Protein AF-A0A3L5TT76-F1 (afdb_monomer_lite)

Sequence (133 aa):
MEKKCLLTDKRDVSVDQSKLTRIAILESSREERIDAVVIMDEETSSGFNGRLAFSIASCVLGASFTFGYNTGVVNTAEGVIKDFYNRTYVNRDGKAMTQSTMTLLWSFTVAAFALGGMIGGFSAGYFCNKYGR

Foldseek 3Di:
DDDDDDDDDPDPPPPPVVVVVVVVVVVVVVVVVVVVVVVDDDPPPDDDDVVVVVVVVVVCVPPVVVVCVVVVVCVVCLVVVLVVVQVVCCVPPVDGDDPVVSVVVSVVVVVVVVVVVVVCVVCVVVCCVPPND

Organism: Mytilus galloprovincialis (NCBI:txid29158)

InterPro domains:
  IPR005828 Major facilitator, sugar transporter-like [PF00083] (61-133)
  IPR020846 Major facilitator superfamily domain [PS50850] (56-133)
  IPR036259 MFS transporter superfamily [G3DSA:1.20.1250.20] (42-133)
  IPR036259 MFS transporter superfamily [SSF103473] (42-133)
  IPR045263 Glucose transporter GLUT [PTHR23503] (47-133)

Radius of gyration: 27.33 Å; chains: 1; bounding box: 63×73×51 Å

Structure (mmCIF, N/CA/C/O backbone):
data_AF-A0A3L5TT76-F1
#
_entry.id   AF-A0A3L5TT76-F1
#
loop_
_atom_site.group_PDB
_atom_site.id
_atom_site.type_symbol
_atom_site.label_atom_id
_atom_site.label_alt_id
_atom_site.label_comp_id
_atom_site.label_asym_id
_atom_site.label_entity_id
_atom_site.label_seq_id
_atom_site.pdbx_PDB_ins_code
_atom_site.Cartn_x
_atom_site.Cartn_y
_atom_site.Cartn_z
_atom_site.occupancy
_atom_site.B_iso_or_equiv
_atom_site.auth_seq_id
_atom_site.auth_comp_id
_atom_site.auth_asym_id
_atom_site.auth_atom_id
_atom_site.pdbx_PDB_model_num
ATOM 1 N N . MET A 1 1 ? 29.936 -59.565 -18.616 1.00 42.62 1 MET A N 1
ATOM 2 C CA . MET A 1 1 ? 31.064 -58.652 -18.352 1.00 42.62 1 MET A CA 1
ATOM 3 C C . MET A 1 1 ? 30.610 -57.638 -17.319 1.00 42.62 1 MET A C 1
ATOM 5 O O . MET A 1 1 ? 29.958 -56.660 -17.651 1.00 42.62 1 MET A O 1
ATOM 9 N N . GLU A 1 2 ? 30.854 -57.981 -16.057 1.00 41.38 2 GLU A N 1
ATOM 10 C CA . GLU A 1 2 ? 30.732 -57.117 -14.877 1.00 41.38 2 GLU A CA 1
ATOM 11 C C . GLU A 1 2 ? 31.660 -55.896 -15.031 1.00 41.38 2 GLU A C 1
ATOM 13 O O . GLU A 1 2 ? 32.715 -56.008 -15.655 1.00 41.38 2 GLU A O 1
ATOM 18 N N . LYS A 1 3 ? 31.340 -54.708 -14.513 1.00 41.25 3 LYS A N 1
ATOM 19 C CA . LYS A 1 3 ? 31.609 -54.199 -13.143 1.00 41.25 3 LYS A CA 1
ATOM 20 C C . LYS A 1 3 ? 31.273 -52.686 -13.207 1.00 41.25 3 LYS A C 1
ATOM 22 O O . LYS A 1 3 ? 31.458 -52.101 -14.263 1.00 41.25 3 LYS A O 1
ATOM 27 N N . LYS A 1 4 ? 30.864 -51.933 -12.186 1.00 34.69 4 LYS A N 1
ATOM 28 C CA . LYS A 1 4 ? 30.583 -52.148 -10.763 1.00 34.69 4 LYS A CA 1
ATOM 29 C C . LYS A 1 4 ? 29.900 -50.869 -10.250 1.00 34.69 4 LYS A C 1
ATOM 31 O O . LYS A 1 4 ? 30.246 -49.770 -10.666 1.00 34.69 4 LYS A O 1
ATOM 36 N N . CYS A 1 5 ? 29.006 -51.049 -9.289 1.00 44.41 5 CYS A N 1
ATOM 37 C CA . CYS A 1 5 ? 28.583 -50.064 -8.297 1.00 44.41 5 CYS A CA 1
ATOM 38 C C . CYS A 1 5 ? 29.792 -49.384 -7.611 1.00 44.41 5 CYS A C 1
ATOM 40 O O . CYS A 1 5 ? 30.694 -50.093 -7.163 1.00 44.41 5 CYS A O 1
ATOM 42 N N . LEU A 1 6 ? 29.784 -48.049 -7.489 1.00 40.09 6 LEU A N 1
ATOM 43 C CA . LEU A 1 6 ? 30.582 -47.291 -6.513 1.00 40.09 6 LEU A CA 1
ATOM 44 C C . LEU A 1 6 ? 29.733 -46.154 -5.926 1.00 40.09 6 LEU A C 1
ATOM 46 O O . LEU A 1 6 ? 29.797 -44.999 -6.336 1.00 40.09 6 LEU A O 1
ATOM 50 N N . LEU A 1 7 ? 28.913 -46.532 -4.949 1.00 48.16 7 LEU A N 1
ATOM 51 C CA . LEU A 1 7 ? 28.497 -45.641 -3.875 1.00 48.16 7 LEU A CA 1
ATOM 52 C C . LEU A 1 7 ? 29.721 -45.270 -3.022 1.00 48.16 7 LEU A C 1
ATOM 54 O O . LEU A 1 7 ? 30.603 -46.100 -2.805 1.00 48.16 7 LEU A O 1
ATOM 58 N N . THR A 1 8 ? 29.667 -44.070 -2.441 1.00 41.41 8 THR A N 1
ATOM 59 C CA . THR A 1 8 ? 30.371 -43.642 -1.216 1.00 41.41 8 THR A CA 1
ATOM 60 C C . THR A 1 8 ? 31.900 -43.596 -1.241 1.00 41.41 8 THR A C 1
ATOM 62 O O . THR A 1 8 ? 32.575 -44.591 -1.012 1.00 41.41 8 THR A O 1
ATOM 65 N N . ASP A 1 9 ? 32.431 -42.376 -1.332 1.00 35.03 9 ASP A N 1
ATOM 66 C CA . ASP A 1 9 ? 33.733 -42.022 -0.768 1.00 35.03 9 ASP A CA 1
ATOM 67 C C . ASP A 1 9 ? 33.546 -40.786 0.126 1.00 35.03 9 ASP A C 1
ATOM 69 O O . ASP A 1 9 ? 33.624 -39.639 -0.315 1.00 35.03 9 ASP A O 1
ATOM 73 N N . LYS A 1 10 ? 33.205 -41.034 1.399 1.00 45.00 10 LYS A N 1
ATOM 74 C CA . LYS A 1 10 ? 33.375 -40.055 2.476 1.00 45.00 10 LYS A CA 1
ATOM 75 C C . LYS A 1 10 ? 34.881 -39.876 2.684 1.00 45.00 10 LYS A C 1
ATOM 77 O O . LYS A 1 10 ? 35.483 -40.587 3.483 1.00 45.00 10 LYS A O 1
ATOM 82 N N . ARG A 1 11 ? 35.486 -38.929 1.968 1.00 43.19 11 ARG A N 1
ATOM 83 C CA . ARG A 1 11 ? 36.773 -38.350 2.360 1.00 43.19 11 ARG A CA 1
ATOM 84 C C . ARG A 1 11 ? 36.514 -37.056 3.117 1.00 43.19 11 ARG A C 1
ATOM 86 O O . ARG A 1 11 ? 36.304 -36.005 2.519 1.00 43.19 11 ARG A O 1
ATOM 93 N N . ASP A 1 12 ? 36.54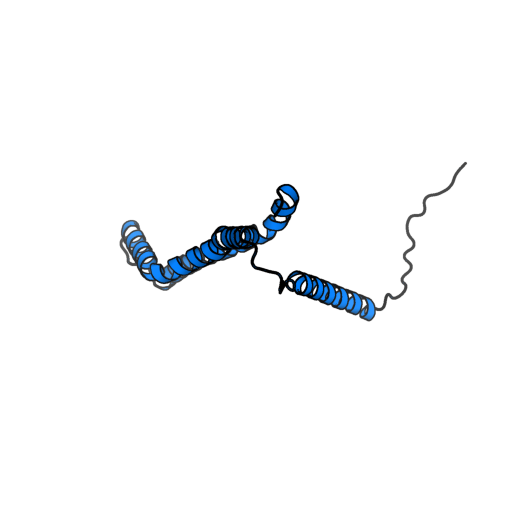8 -37.169 4.442 1.00 41.41 12 ASP A N 1
ATOM 94 C CA . ASP A 1 12 ? 36.729 -36.066 5.381 1.00 41.41 12 ASP A CA 1
ATOM 95 C C . ASP A 1 12 ? 38.110 -35.424 5.139 1.00 41.41 12 ASP A C 1
ATOM 97 O O . ASP A 1 12 ? 39.096 -35.717 5.811 1.00 41.41 12 ASP A O 1
ATOM 101 N N . VAL A 1 13 ? 38.206 -34.556 4.132 1.00 47.28 13 VAL A N 1
ATOM 102 C CA . VAL A 1 13 ? 39.167 -33.451 4.167 1.00 47.28 13 VAL A CA 1
ATOM 103 C C . VAL A 1 13 ? 38.474 -32.379 4.979 1.00 47.28 13 VAL A C 1
ATOM 105 O O . VAL A 1 13 ? 37.385 -31.954 4.607 1.00 47.28 13 VAL A O 1
ATOM 108 N N . SER A 1 14 ? 39.075 -31.981 6.096 1.00 44.44 14 SER A N 1
ATOM 109 C CA . SER A 1 14 ? 38.693 -30.829 6.906 1.00 44.44 14 SER A CA 1
ATOM 110 C C . SER A 1 14 ? 38.598 -29.587 6.016 1.00 44.44 14 SER A C 1
ATOM 112 O O . SER A 1 14 ? 39.548 -28.820 5.858 1.00 44.44 14 SER A O 1
ATOM 114 N N . VAL A 1 15 ? 37.437 -29.419 5.382 1.00 53.91 15 VAL A N 1
ATOM 115 C CA . VAL A 1 15 ? 37.053 -28.203 4.686 1.00 53.91 15 VAL A CA 1
ATOM 116 C C . VAL A 1 15 ? 36.991 -27.159 5.781 1.00 53.91 15 VAL A C 1
ATOM 118 O O . VAL A 1 15 ? 36.075 -27.153 6.597 1.00 53.91 15 VAL A O 1
ATOM 121 N N . ASP A 1 16 ? 38.051 -26.359 5.849 1.00 49.34 16 ASP A N 1
ATOM 122 C CA . ASP A 1 16 ? 38.230 -25.303 6.829 1.00 49.34 16 ASP A CA 1
ATOM 123 C C . ASP A 1 16 ? 36.940 -24.478 6.899 1.00 49.34 16 ASP A C 1
ATOM 125 O O . ASP A 1 16 ? 36.585 -23.773 5.951 1.00 49.34 16 ASP A O 1
ATOM 129 N N . GLN A 1 17 ? 36.198 -24.616 7.999 1.00 55.59 17 GLN A N 1
ATOM 130 C CA . GLN A 1 17 ? 34.898 -23.973 8.199 1.00 55.59 17 GLN A CA 1
ATOM 131 C C . GLN A 1 17 ? 35.032 -22.446 8.046 1.00 55.59 17 GLN A C 1
ATOM 133 O O . GLN A 1 17 ? 34.113 -21.779 7.581 1.00 55.59 17 GLN A O 1
ATOM 138 N N . SER A 1 18 ? 36.231 -21.909 8.320 1.00 54.41 18 SER A N 1
ATOM 139 C CA . SER A 1 18 ? 36.606 -20.515 8.072 1.00 54.41 18 SER A CA 1
ATOM 140 C C . SER A 1 18 ? 36.533 -20.124 6.587 1.00 54.41 18 SER A C 1
ATOM 142 O O . SER A 1 18 ? 36.100 -19.016 6.259 1.00 54.41 18 SER A O 1
ATOM 144 N N . LYS A 1 19 ? 36.899 -21.034 5.672 1.00 57.38 19 LYS A N 1
ATOM 145 C CA . LYS A 1 19 ? 36.841 -20.823 4.219 1.00 57.38 19 LYS A CA 1
ATOM 146 C C . LYS A 1 19 ? 35.415 -20.900 3.697 1.00 57.38 19 LYS A C 1
ATOM 148 O O . LYS A 1 19 ? 35.054 -20.065 2.878 1.00 57.38 19 LYS A O 1
ATOM 153 N N . LEU A 1 20 ? 34.599 -21.828 4.198 1.00 58.59 20 LEU A N 1
ATOM 154 C CA . LEU A 1 20 ? 33.179 -21.907 3.832 1.00 58.59 20 LEU A CA 1
ATOM 155 C C . LEU A 1 20 ? 32.409 -20.661 4.284 1.00 58.59 20 LEU A C 1
ATOM 157 O O . LEU A 1 20 ? 31.671 -20.082 3.492 1.00 58.59 20 LEU A O 1
ATOM 161 N N . THR A 1 21 ? 32.655 -20.182 5.506 1.00 56.22 21 THR A N 1
ATOM 162 C CA . THR A 1 21 ? 32.048 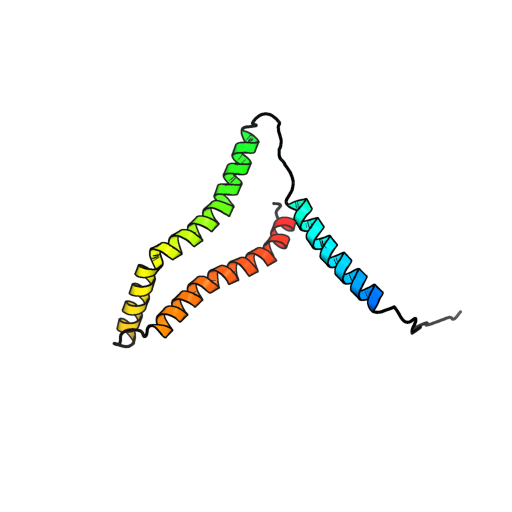-18.939 6.006 1.00 56.22 21 THR A CA 1
ATOM 163 C C . THR A 1 21 ? 32.501 -17.723 5.195 1.00 56.22 21 THR A C 1
ATOM 165 O O . THR A 1 21 ? 31.689 -16.862 4.869 1.00 56.22 21 THR A O 1
ATOM 168 N N . ARG A 1 22 ? 33.780 -17.656 4.796 1.00 64.31 22 ARG A N 1
ATOM 169 C CA . ARG A 1 22 ? 34.277 -16.588 3.911 1.00 64.31 22 ARG A CA 1
ATOM 170 C C . ARG A 1 22 ? 33.653 -16.639 2.520 1.00 64.31 22 ARG A C 1
ATOM 172 O O . ARG A 1 22 ? 33.372 -15.583 1.969 1.00 64.31 22 ARG A O 1
ATOM 179 N N . ILE A 1 23 ? 33.427 -17.827 1.963 1.00 63.38 23 ILE A N 1
ATOM 180 C CA . ILE A 1 23 ? 32.765 -17.986 0.662 1.00 63.38 23 ILE A CA 1
ATOM 181 C C . ILE A 1 23 ? 31.308 -17.525 0.757 1.00 63.38 23 ILE A C 1
ATOM 183 O O . ILE A 1 23 ? 30.908 -16.705 -0.058 1.00 63.38 23 ILE A O 1
ATOM 187 N N . ALA A 1 24 ? 30.569 -17.924 1.795 1.00 64.69 24 ALA A N 1
ATOM 188 C CA . ALA A 1 24 ? 29.186 -17.485 1.999 1.00 64.69 24 ALA A CA 1
ATOM 189 C C . ALA A 1 24 ? 29.062 -15.958 2.191 1.00 64.69 24 ALA A C 1
ATOM 191 O O . ALA A 1 24 ? 28.181 -15.329 1.612 1.00 64.69 24 ALA A O 1
ATOM 192 N N . ILE A 1 25 ? 29.980 -15.337 2.945 1.00 66.62 25 ILE A N 1
ATOM 193 C CA . ILE A 1 25 ? 30.020 -13.872 3.123 1.00 66.62 25 ILE A CA 1
ATOM 194 C C . ILE A 1 25 ? 30.365 -13.160 1.805 1.00 66.62 25 ILE A C 1
ATOM 196 O O . ILE A 1 25 ? 29.800 -12.109 1.503 1.00 66.62 25 ILE A O 1
ATOM 200 N N . LEU A 1 26 ? 31.276 -13.724 1.005 1.00 65.62 26 LEU A N 1
ATOM 201 C CA . LEU A 1 26 ? 31.640 -13.186 -0.309 1.00 65.62 26 LEU A CA 1
ATOM 202 C C . LEU A 1 26 ? 30.527 -13.363 -1.350 1.00 65.62 26 LEU A C 1
ATOM 204 O O . LEU A 1 26 ? 30.422 -12.528 -2.245 1.00 65.62 26 LEU A O 1
ATOM 208 N N . GLU A 1 27 ? 29.723 -14.422 -1.251 1.00 73.44 27 GLU A N 1
ATOM 209 C CA . GLU A 1 27 ? 28.563 -14.674 -2.115 1.00 73.44 27 GLU A CA 1
ATOM 210 C C . GLU A 1 27 ? 27.422 -13.704 -1.777 1.00 73.44 27 GLU A C 1
ATOM 212 O O . GLU A 1 27 ? 26.953 -12.991 -2.659 1.00 73.44 27 GLU A O 1
ATOM 217 N N . SER A 1 28 ? 27.130 -13.518 -0.484 1.00 60.69 28 SER A N 1
ATOM 218 C CA . SER A 1 28 ? 26.179 -12.510 0.006 1.00 60.69 28 SER A CA 1
ATOM 219 C C . SER A 1 28 ? 26.605 -11.073 -0.344 1.00 60.69 28 SER A C 1
ATOM 221 O O . SER A 1 28 ? 25.790 -10.296 -0.831 1.00 60.69 28 SER A O 1
ATOM 223 N N . SER A 1 29 ? 27.897 -10.732 -0.215 1.00 69.19 29 SER A N 1
ATOM 224 C CA . SER A 1 29 ? 28.439 -9.427 -0.653 1.00 69.19 29 SER A CA 1
ATOM 225 C C . SER A 1 29 ? 28.455 -9.250 -2.179 1.00 69.19 29 SER A C 1
ATOM 227 O O . SER A 1 29 ? 28.577 -8.125 -2.673 1.00 69.19 29 SER A O 1
ATOM 229 N N . ARG A 1 30 ? 28.415 -10.347 -2.947 1.00 73.19 30 ARG A N 1
ATOM 230 C CA . ARG A 1 30 ? 28.356 -10.317 -4.413 1.00 73.19 30 ARG A CA 1
ATOM 231 C C . ARG A 1 30 ? 26.926 -10.086 -4.879 1.00 73.19 30 ARG A C 1
ATOM 233 O O . ARG A 1 30 ? 26.756 -9.270 -5.775 1.00 73.19 30 ARG A O 1
ATOM 240 N N . GLU A 1 31 ? 25.940 -10.741 -4.273 1.00 62.28 31 GLU A N 1
ATOM 241 C CA . GLU A 1 31 ? 24.520 -10.469 -4.534 1.00 62.28 31 GLU A CA 1
ATOM 242 C C . GLU A 1 31 ? 24.177 -9.009 -4.217 1.00 62.28 31 GLU A C 1
ATOM 244 O O . GLU A 1 31 ? 23.688 -8.311 -5.098 1.00 62.28 31 GLU A O 1
ATOM 249 N N . GLU A 1 32 ? 24.604 -8.483 -3.062 1.00 58.78 32 GLU A N 1
ATOM 250 C CA . GLU A 1 32 ? 24.379 -7.070 -2.706 1.00 58.78 32 GLU A CA 1
ATOM 251 C C . GLU A 1 32 ? 25.026 -6.091 -3.711 1.00 58.78 32 GLU A C 1
ATOM 253 O O . GLU A 1 32 ? 24.464 -5.046 -4.043 1.00 58.78 32 GLU A O 1
ATOM 258 N N . ARG A 1 33 ? 26.204 -6.437 -4.257 1.00 54.47 33 ARG A N 1
ATOM 259 C CA . ARG A 1 33 ? 26.844 -5.652 -5.327 1.00 54.47 33 ARG A CA 1
ATOM 260 C C . ARG A 1 33 ? 26.156 -5.784 -6.679 1.00 54.47 33 ARG A C 1
ATOM 262 O O . ARG A 1 33 ? 26.173 -4.817 -7.435 1.00 54.47 33 ARG A O 1
ATOM 269 N N . ILE A 1 34 ? 25.620 -6.955 -7.011 1.00 58.53 34 ILE A N 1
ATOM 270 C CA . ILE A 1 34 ? 24.873 -7.168 -8.254 1.00 58.53 34 ILE A CA 1
ATOM 271 C C . ILE A 1 34 ? 23.580 -6.354 -8.198 1.00 58.53 34 ILE A C 1
ATOM 273 O O . ILE A 1 34 ? 23.281 -5.646 -9.157 1.00 58.53 34 ILE A O 1
ATOM 277 N N . ASP A 1 35 ? 22.895 -6.347 -7.057 1.00 44.09 35 ASP A N 1
ATOM 278 C CA . ASP A 1 35 ? 21.686 -5.550 -6.863 1.00 44.09 35 ASP A CA 1
ATOM 279 C C . ASP A 1 35 ? 21.987 -4.044 -6.911 1.00 44.09 35 ASP A C 1
ATOM 281 O O . ASP A 1 35 ? 21.265 -3.294 -7.56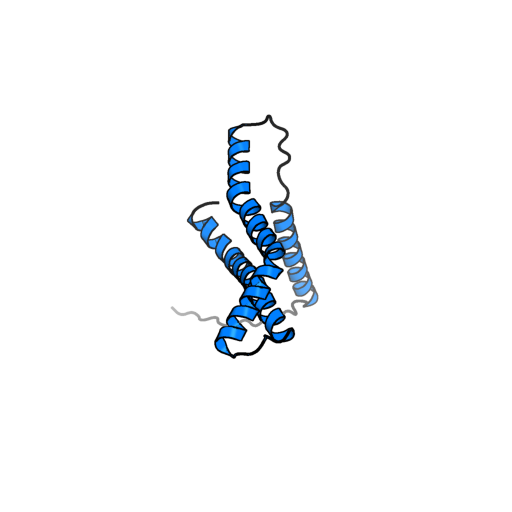4 1.00 44.09 35 ASP A O 1
ATOM 285 N N . ALA A 1 36 ? 23.101 -3.587 -6.324 1.00 46.47 36 ALA A N 1
ATOM 286 C CA . ALA A 1 36 ? 23.516 -2.182 -6.401 1.00 46.47 36 ALA A CA 1
ATOM 287 C C . ALA A 1 36 ? 23.967 -1.743 -7.812 1.00 46.47 36 ALA A C 1
ATOM 289 O O . ALA A 1 36 ? 23.717 -0.603 -8.204 1.00 46.47 36 ALA A O 1
ATOM 290 N N . VAL A 1 37 ? 24.607 -2.629 -8.589 1.00 42.06 37 VAL A N 1
ATOM 291 C CA . VAL A 1 37 ? 25.003 -2.370 -9.989 1.00 42.06 37 VAL A CA 1
ATOM 292 C C . VAL A 1 37 ? 23.789 -2.316 -10.914 1.00 42.06 37 VAL A C 1
ATOM 294 O O . VAL A 1 37 ? 23.749 -1.477 -11.807 1.00 42.06 37 VAL A O 1
ATOM 297 N N . VAL A 1 38 ? 22.774 -3.154 -10.691 1.00 48.66 38 VAL A N 1
ATOM 298 C CA . VAL A 1 38 ? 21.535 -3.138 -11.491 1.00 48.66 38 VAL A CA 1
ATOM 299 C C . VAL A 1 38 ? 20.695 -1.875 -11.231 1.00 48.66 38 VAL A C 1
ATOM 301 O O . VAL A 1 38 ? 19.871 -1.508 -12.065 1.00 48.66 38 VAL A O 1
ATOM 304 N N . ILE A 1 39 ? 20.926 -1.172 -10.117 1.00 44.19 39 ILE A N 1
ATOM 305 C CA . ILE A 1 39 ? 20.240 0.084 -9.759 1.00 44.19 39 ILE A CA 1
ATOM 306 C C . ILE A 1 39 ? 20.989 1.332 -10.292 1.00 44.19 39 ILE A C 1
ATOM 308 O O . ILE A 1 39 ? 20.458 2.440 -10.225 1.00 44.19 39 ILE A O 1
ATOM 312 N N . MET A 1 40 ? 22.197 1.191 -10.851 1.00 43.03 40 MET A N 1
ATOM 313 C CA . MET A 1 40 ? 23.041 2.313 -11.292 1.00 43.03 40 MET A CA 1
ATOM 314 C C . MET A 1 40 ? 23.316 2.277 -12.805 1.00 43.03 40 MET A C 1
ATOM 316 O O . MET A 1 40 ? 24.419 1.938 -13.215 1.00 43.03 40 MET A O 1
ATOM 320 N N . ASP A 1 41 ? 22.324 2.645 -13.621 1.00 34.50 41 ASP A N 1
ATOM 321 C CA . ASP A 1 41 ? 22.490 3.228 -14.970 1.00 34.50 41 ASP A CA 1
ATOM 322 C C . ASP A 1 41 ? 21.120 3.828 -15.367 1.00 34.50 41 ASP A C 1
ATOM 324 O O . ASP A 1 41 ? 20.097 3.167 -15.211 1.00 34.50 41 ASP A O 1
ATOM 328 N N . GLU A 1 42 ? 20.952 5.094 -15.759 1.00 44.09 42 GLU A N 1
ATOM 329 C CA . GLU A 1 42 ? 21.660 5.761 -16.851 1.00 44.09 42 GLU A CA 1
ATOM 330 C C . GLU A 1 42 ? 21.483 7.299 -16.731 1.00 44.09 42 GLU A C 1
ATOM 332 O O . GLU A 1 42 ? 20.378 7.829 -16.887 1.00 44.09 42 GLU A O 1
ATOM 337 N N . GLU A 1 43 ? 22.564 8.055 -16.484 1.00 53.66 43 GLU A N 1
ATOM 338 C CA . GLU A 1 43 ? 22.627 9.472 -16.887 1.00 53.66 43 GLU A CA 1
ATOM 339 C C . GLU A 1 43 ? 22.902 9.509 -18.398 1.00 53.66 43 GLU A C 1
ATOM 341 O O . GLU A 1 43 ? 24.022 9.735 -18.861 1.00 53.66 43 GLU A O 1
ATOM 346 N N . THR A 1 44 ? 21.869 9.262 -19.207 1.00 44.34 44 THR A N 1
ATOM 347 C CA . THR A 1 44 ? 21.962 9.502 -20.653 1.00 44.34 44 THR A CA 1
ATOM 348 C C . THR A 1 44 ? 21.928 10.996 -20.937 1.00 44.34 44 THR A C 1
ATOM 350 O O . THR A 1 44 ? 20.876 11.595 -21.162 1.00 44.34 44 THR A O 1
ATOM 353 N N . SER A 1 45 ? 23.110 11.602 -20.995 1.00 52.16 45 SER A N 1
ATOM 354 C CA . SER A 1 45 ? 23.323 12.830 -21.757 1.00 52.16 45 SER A CA 1
ATOM 355 C C . SER A 1 45 ? 23.254 12.501 -23.255 1.00 52.16 45 SER A C 1
ATOM 357 O O . SER A 1 45 ? 24.260 12.269 -23.922 1.00 52.16 45 SER A O 1
ATOM 359 N N . SER A 1 46 ? 22.034 12.402 -23.786 1.00 56.94 46 SER A N 1
ATOM 360 C CA . SER A 1 46 ? 21.738 12.362 -25.221 1.00 56.94 46 SER A CA 1
ATOM 361 C C . SER A 1 46 ? 20.327 12.915 -25.432 1.00 56.94 46 SER A C 1
ATOM 363 O O . SER A 1 46 ? 19.430 12.632 -24.643 1.00 56.94 46 SER A O 1
ATOM 365 N N . GLY A 1 47 ? 20.149 13.784 -26.431 1.00 65.88 47 GLY A N 1
ATOM 366 C CA . GLY A 1 47 ? 19.015 14.711 -26.560 1.00 65.88 47 GLY A CA 1
ATOM 367 C C . GLY A 1 47 ? 17.624 14.129 -26.257 1.00 65.88 47 GLY A C 1
ATOM 368 O O . GLY A 1 47 ? 17.300 13.006 -26.639 1.00 65.88 47 GLY A O 1
ATOM 369 N N . PHE A 1 48 ? 16.786 14.936 -25.594 1.00 69.69 48 PHE A N 1
ATOM 370 C CA . PHE A 1 48 ? 15.442 14.575 -25.129 1.00 69.69 48 PHE A CA 1
ATOM 371 C C . PHE A 1 48 ? 14.583 13.955 -26.243 1.00 69.69 48 PHE A C 1
ATOM 373 O O . PHE A 1 48 ? 14.065 14.643 -27.125 1.00 69.69 48 PHE A O 1
ATOM 380 N N . ASN A 1 49 ? 14.414 12.633 -26.196 1.00 84.75 49 ASN A N 1
ATOM 381 C CA . ASN A 1 49 ? 13.560 11.893 -27.114 1.00 84.75 49 ASN A CA 1
ATOM 382 C C . ASN A 1 49 ? 12.138 11.818 -26.538 1.00 84.75 49 ASN A C 1
ATOM 384 O O . ASN A 1 49 ? 11.912 11.196 -25.500 1.00 84.75 49 ASN A O 1
ATOM 388 N N . GLY A 1 50 ? 11.156 12.415 -27.220 1.00 85.94 50 GLY A N 1
ATOM 389 C CA . GLY A 1 50 ? 9.767 12.451 -26.741 1.00 85.94 50 GLY A CA 1
ATOM 390 C C . GLY A 1 50 ? 9.144 11.067 -26.494 1.00 85.94 50 GLY A C 1
ATOM 391 O O . GLY A 1 50 ? 8.282 10.929 -25.628 1.00 85.94 50 GLY A O 1
ATOM 392 N N . ARG A 1 51 ? 9.611 10.017 -27.188 1.00 89.75 51 ARG A N 1
ATOM 393 C CA . ARG A 1 51 ? 9.150 8.632 -26.966 1.00 89.75 51 ARG A CA 1
ATOM 394 C C . ARG A 1 51 ? 9.681 8.065 -25.648 1.00 89.75 51 ARG A C 1
ATOM 396 O O . ARG A 1 51 ? 8.951 7.367 -24.952 1.00 89.75 51 ARG A O 1
ATOM 403 N N . LEU A 1 52 ? 10.920 8.406 -25.291 1.00 87.06 52 LEU A N 1
ATOM 404 C CA . LEU A 1 52 ? 11.519 8.037 -24.009 1.00 87.06 52 LEU A CA 1
ATOM 405 C C . LEU A 1 52 ? 10.786 8.733 -22.857 1.00 87.06 52 LEU A C 1
ATOM 407 O O . LEU A 1 52 ? 10.383 8.079 -21.898 1.00 87.06 52 LEU A O 1
ATOM 411 N N . ALA A 1 53 ? 10.525 10.035 -23.000 1.00 90.75 53 ALA A N 1
ATOM 412 C CA . ALA A 1 53 ? 9.772 10.803 -22.012 1.00 90.75 53 ALA A CA 1
ATOM 413 C C . ALA A 1 53 ? 8.372 10.218 -21.763 1.00 90.75 53 ALA A C 1
ATOM 415 O O . ALA A 1 53 ? 7.956 10.075 -20.615 1.00 90.75 53 ALA A O 1
ATOM 416 N N . PHE A 1 54 ? 7.671 9.814 -22.828 1.00 91.44 54 PHE A N 1
ATOM 417 C CA . PHE A 1 54 ? 6.372 9.153 -22.714 1.00 91.44 54 PHE A CA 1
ATOM 418 C C . PHE A 1 54 ? 6.458 7.798 -21.991 1.00 91.44 54 PHE A C 1
ATOM 420 O O . PHE A 1 54 ? 5.634 7.523 -21.120 1.00 91.44 54 PHE A O 1
ATOM 427 N N . SER A 1 55 ? 7.468 6.975 -22.298 1.00 88.94 55 SER A N 1
ATOM 428 C CA . SER A 1 55 ? 7.673 5.676 -21.637 1.00 88.94 55 SER A CA 1
ATOM 429 C C . SER A 1 55 ? 7.904 5.829 -20.132 1.00 88.94 55 SER A C 1
ATOM 431 O O . SER A 1 55 ? 7.282 5.130 -19.331 1.00 88.94 55 SER A O 1
ATOM 433 N N . ILE A 1 56 ? 8.762 6.775 -19.738 1.00 89.62 56 ILE A N 1
ATOM 434 C CA . ILE A 1 56 ? 9.055 7.051 -18.327 1.00 89.62 56 ILE A CA 1
ATOM 435 C C . ILE A 1 56 ? 7.807 7.598 -17.629 1.00 89.62 56 ILE A C 1
ATOM 437 O O . ILE A 1 56 ? 7.444 7.108 -16.562 1.00 89.62 56 ILE A O 1
ATOM 441 N N . ALA A 1 57 ? 7.101 8.551 -18.247 1.00 90.75 57 ALA A N 1
ATOM 442 C CA . ALA A 1 57 ? 5.870 9.104 -17.687 1.00 90.75 57 ALA A CA 1
ATOM 443 C C . ALA A 1 57 ? 4.806 8.017 -17.463 1.00 90.75 57 ALA A C 1
ATOM 445 O O . ALA A 1 57 ? 4.220 7.947 -16.384 1.00 90.75 57 ALA A O 1
ATOM 446 N N . SER A 1 58 ? 4.596 7.129 -18.441 1.00 91.19 58 SER A N 1
ATOM 447 C CA . SER A 1 58 ? 3.648 6.017 -18.316 1.00 91.19 58 SER A CA 1
ATOM 448 C C . SER A 1 58 ? 4.036 5.049 -17.194 1.00 91.19 58 SER A C 1
ATOM 450 O O . SER A 1 58 ? 3.172 4.621 -16.431 1.00 91.19 58 SER A O 1
ATOM 452 N N . CYS A 1 59 ? 5.325 4.721 -17.065 1.00 88.56 59 CYS A N 1
ATOM 453 C CA . CYS A 1 59 ? 5.825 3.850 -15.999 1.00 88.56 59 CYS A CA 1
ATOM 454 C C . CYS A 1 59 ? 5.608 4.472 -14.606 1.00 88.56 59 CYS A C 1
ATOM 456 O O . CYS A 1 59 ? 5.058 3.830 -13.708 1.00 88.56 59 CYS A O 1
ATOM 458 N N . VAL A 1 60 ? 5.961 5.752 -14.443 1.00 91.19 60 VAL A N 1
ATOM 459 C CA . VAL A 1 60 ? 5.825 6.484 -13.172 1.00 91.19 60 VAL A CA 1
ATOM 460 C C . VAL A 1 60 ? 4.360 6.639 -12.764 1.00 91.19 60 VAL A C 1
ATOM 462 O O . VAL A 1 60 ? 4.037 6.450 -11.590 1.00 91.19 60 VAL A O 1
ATOM 465 N N . LEU A 1 61 ? 3.469 6.956 -13.709 1.00 91.31 61 LEU A N 1
ATOM 466 C CA . LEU A 1 61 ? 2.033 7.069 -13.439 1.00 91.31 61 LEU A CA 1
ATOM 467 C C . LEU A 1 61 ? 1.410 5.719 -13.061 1.00 91.31 61 LEU A C 1
ATOM 469 O O . LEU A 1 61 ? 0.541 5.674 -12.194 1.00 91.31 61 LEU A O 1
ATOM 473 N N . GLY A 1 62 ? 1.867 4.626 -13.676 1.00 85.44 62 GLY A N 1
ATOM 474 C CA . GLY A 1 62 ? 1.387 3.278 -13.379 1.00 85.44 62 GLY A CA 1
ATOM 475 C C . GLY A 1 62 ? 1.809 2.783 -11.996 1.00 85.44 62 GLY A C 1
ATOM 476 O O . GLY A 1 62 ? 0.954 2.454 -11.171 1.00 85.44 62 GLY A O 1
ATOM 477 N N . ALA A 1 63 ? 3.115 2.738 -11.730 1.00 82.62 63 ALA A N 1
ATOM 478 C CA . ALA A 1 63 ? 3.653 2.115 -10.523 1.00 82.62 63 ALA A CA 1
ATOM 479 C C . ALA A 1 63 ? 3.832 3.117 -9.370 1.00 82.62 63 ALA A C 1
ATOM 481 O O . ALA A 1 63 ? 3.158 3.027 -8.341 1.00 82.62 63 ALA A O 1
ATOM 482 N N . SER A 1 64 ? 4.728 4.090 -9.540 1.00 86.12 64 SER A N 1
ATOM 483 C CA . SER A 1 64 ? 5.209 4.942 -8.446 1.00 86.12 64 SER A CA 1
ATOM 484 C C . SER A 1 64 ? 4.138 5.892 -7.910 1.00 86.12 64 SER A C 1
ATOM 486 O O . SER A 1 64 ? 3.972 6.019 -6.695 1.00 86.12 64 SER A O 1
ATOM 488 N N . PHE A 1 65 ? 3.378 6.538 -8.798 1.00 89.25 65 PHE A N 1
ATOM 489 C CA . PHE A 1 65 ? 2.304 7.452 -8.406 1.00 89.25 65 PHE A CA 1
ATOM 490 C C . PHE A 1 65 ? 1.187 6.717 -7.663 1.00 89.25 65 PHE A C 1
ATOM 492 O O . PHE A 1 65 ? 0.778 7.146 -6.586 1.00 89.25 65 PHE A O 1
ATOM 499 N N . THR A 1 66 ? 0.735 5.580 -8.197 1.00 89.88 66 THR A N 1
ATOM 500 C CA . THR A 1 66 ? -0.320 4.764 -7.584 1.00 89.88 66 THR A CA 1
ATOM 501 C C . THR A 1 66 ? 0.098 4.261 -6.203 1.00 89.88 66 THR A C 1
ATOM 503 O O . THR A 1 66 ? -0.693 4.315 -5.260 1.00 89.88 66 THR A O 1
ATOM 506 N N . PHE A 1 67 ? 1.349 3.823 -6.037 1.00 87.56 67 PHE A N 1
ATOM 507 C CA . PHE A 1 67 ? 1.884 3.421 -4.733 1.00 87.56 67 PHE A CA 1
ATOM 508 C C . PHE A 1 67 ? 1.892 4.584 -3.725 1.00 87.56 67 PHE A C 1
ATOM 510 O O . PHE A 1 67 ? 1.415 4.442 -2.593 1.00 87.56 67 PHE A O 1
ATOM 517 N N . GLY A 1 68 ? 2.367 5.758 -4.154 1.00 89.44 68 GLY A N 1
ATOM 518 C CA . GLY A 1 68 ? 2.367 6.970 -3.334 1.00 89.44 68 GLY A CA 1
ATOM 519 C C . GLY A 1 68 ? 0.958 7.428 -2.951 1.00 89.44 68 GLY A C 1
ATOM 520 O O . GLY A 1 68 ? 0.713 7.747 -1.789 1.00 89.44 68 GLY A O 1
ATOM 521 N N . TYR A 1 69 ? 0.009 7.394 -3.890 1.00 91.94 69 TYR A N 1
ATOM 522 C CA . TYR A 1 69 ? -1.388 7.762 -3.652 1.00 91.94 69 TYR A CA 1
ATOM 523 C C . TYR A 1 69 ? -2.051 6.854 -2.608 1.00 91.94 69 TYR A C 1
ATOM 525 O O . TYR A 1 69 ? -2.625 7.353 -1.638 1.00 91.94 69 TYR A O 1
ATOM 533 N N . ASN A 1 70 ? -1.916 5.530 -2.758 1.00 89.75 70 ASN A N 1
ATOM 534 C CA . ASN A 1 70 ? -2.492 4.565 -1.817 1.00 89.75 70 ASN A CA 1
ATOM 535 C C . ASN A 1 70 ? -1.928 4.728 -0.398 1.00 89.75 70 ASN A C 1
ATOM 537 O O . ASN A 1 70 ? -2.667 4.603 0.575 1.00 89.75 70 ASN A O 1
ATOM 541 N N . THR A 1 71 ? -0.644 5.068 -0.268 1.00 86.75 71 THR A N 1
ATOM 542 C CA . THR A 1 71 ? -0.024 5.321 1.042 1.00 86.75 71 THR A CA 1
ATOM 543 C C . THR A 1 71 ? -0.452 6.675 1.622 1.00 86.75 71 THR A C 1
ATOM 545 O O . THR A 1 71 ? -0.737 6.789 2.815 1.00 86.75 71 THR A O 1
ATOM 548 N N . GLY A 1 72 ? -0.532 7.713 0.784 1.00 88.06 72 GLY A N 1
ATOM 549 C CA . GLY A 1 72 ? -0.832 9.081 1.209 1.00 88.06 72 GLY A CA 1
ATOM 550 C C . GLY A 1 72 ? -2.278 9.295 1.662 1.00 88.06 72 GLY A C 1
ATOM 551 O O . GLY A 1 72 ? -2.509 9.954 2.676 1.00 88.06 72 GLY A O 1
ATOM 552 N N . VAL A 1 73 ? -3.253 8.724 0.949 1.00 89.62 73 VAL A N 1
ATOM 553 C CA . VAL A 1 73 ? -4.686 8.893 1.267 1.00 89.62 73 VAL A CA 1
ATOM 554 C C . VAL A 1 73 ? -5.069 8.204 2.575 1.00 89.62 73 VAL A C 1
ATOM 556 O O . VAL A 1 73 ? -5.881 8.728 3.335 1.00 89.62 73 VAL A O 1
ATOM 559 N N . VAL A 1 74 ? -4.474 7.047 2.872 1.00 89.06 74 VAL A N 1
ATOM 560 C CA . VAL A 1 74 ? -4.792 6.298 4.096 1.00 89.06 74 VAL A CA 1
ATOM 561 C C . VAL A 1 74 ? -4.409 7.097 5.341 1.00 89.06 74 VAL A C 1
ATOM 563 O O . VAL A 1 74 ? -5.184 7.142 6.292 1.00 89.06 74 VAL A O 1
ATOM 566 N N . ASN A 1 75 ? -3.265 7.786 5.324 1.00 88.88 75 ASN A N 1
ATOM 567 C CA . ASN A 1 75 ? -2.802 8.561 6.474 1.00 88.88 75 ASN A CA 1
ATOM 568 C C . ASN A 1 75 ? -3.728 9.753 6.791 1.00 88.88 75 ASN A C 1
ATOM 570 O O . ASN A 1 75 ? -4.049 10.011 7.945 1.00 88.88 75 ASN A O 1
ATOM 574 N N . THR A 1 76 ? -4.220 10.464 5.772 1.00 89.62 76 THR A N 1
ATOM 575 C CA . THR A 1 76 ? -5.129 11.607 5.981 1.00 89.62 76 THR A CA 1
ATOM 576 C C . THR A 1 76 ? -6.548 11.175 6.350 1.00 89.62 76 THR A C 1
ATOM 578 O O . THR A 1 76 ? -7.230 11.869 7.104 1.00 89.62 76 THR A O 1
ATOM 581 N N . ALA A 1 77 ? -6.992 10.013 5.866 1.00 89.69 77 ALA A N 1
ATOM 582 C CA . ALA A 1 77 ? -8.301 9.447 6.179 1.00 89.69 77 ALA A CA 1
ATOM 583 C C . ALA A 1 77 ? -8.350 8.693 7.521 1.00 89.69 77 ALA A C 1
ATOM 585 O O . ALA A 1 77 ? -9.423 8.216 7.902 1.00 89.69 77 ALA A O 1
ATOM 586 N N . GLU A 1 78 ? -7.235 8.602 8.255 1.00 89.81 78 GLU A N 1
ATOM 587 C CA . GLU A 1 78 ? -7.134 7.855 9.514 1.00 89.81 78 GLU A CA 1
ATOM 588 C C . GLU A 1 78 ? -8.271 8.207 10.480 1.00 89.81 78 GLU A C 1
ATOM 590 O O . GLU A 1 78 ? -8.944 7.312 10.989 1.00 89.81 78 GLU A O 1
ATOM 595 N N . GLY A 1 79 ? -8.539 9.501 10.687 1.00 90.12 79 GLY A N 1
ATOM 596 C CA . GLY A 1 79 ? -9.593 9.965 11.594 1.00 90.12 79 GLY A CA 1
ATOM 597 C C . GLY A 1 79 ? -11.000 9.518 11.182 1.00 90.12 79 GLY A C 1
ATOM 598 O O . GLY A 1 79 ? -11.791 9.111 12.030 1.00 90.12 79 GLY A O 1
ATOM 599 N N . VAL A 1 80 ? -11.299 9.528 9.880 1.00 92.88 80 VAL A N 1
ATOM 600 C CA . VAL A 1 80 ? -12.611 9.128 9.343 1.00 92.88 80 VAL A CA 1
ATOM 601 C C . VAL A 1 80 ? -12.810 7.618 9.466 1.00 92.88 80 VAL A C 1
ATOM 603 O O . VAL A 1 80 ? -13.875 7.162 9.880 1.00 92.88 80 VAL A O 1
ATOM 606 N N . ILE A 1 81 ? -11.773 6.836 9.158 1.00 92.06 81 ILE A N 1
ATOM 607 C CA . ILE A 1 81 ? -11.795 5.370 9.267 1.00 92.06 81 ILE A CA 1
ATOM 608 C C . ILE A 1 81 ? -11.970 4.950 10.731 1.00 92.06 81 ILE A C 1
ATOM 610 O O . ILE A 1 81 ? -12.774 4.078 11.059 1.00 92.06 81 ILE A O 1
ATOM 614 N N . LYS A 1 82 ? -11.257 5.626 11.630 1.00 90.69 82 LYS A N 1
ATOM 615 C CA . LYS A 1 82 ? -11.349 5.444 13.077 1.00 90.69 82 LYS A CA 1
ATOM 616 C C . LYS A 1 82 ? -12.745 5.742 13.630 1.00 90.69 82 LYS A C 1
ATOM 618 O O . LYS A 1 82 ? -13.261 4.959 14.432 1.00 90.69 82 LYS A O 1
ATOM 623 N N . ASP A 1 83 ? -13.373 6.826 13.180 1.00 92.12 83 ASP A N 1
ATOM 624 C CA . ASP A 1 83 ? -14.755 7.149 13.549 1.00 92.12 83 ASP A CA 1
ATOM 625 C C . ASP A 1 83 ? -15.742 6.103 13.004 1.00 92.12 83 ASP A C 1
ATOM 627 O O . ASP A 1 83 ? -16.628 5.637 13.723 1.00 92.12 83 ASP A O 1
ATOM 631 N N . PHE A 1 84 ? -15.535 5.636 11.769 1.00 92.38 84 PHE A N 1
ATOM 632 C CA . PHE A 1 84 ? -16.321 4.549 11.185 1.00 92.38 84 PHE A CA 1
ATOM 633 C C . PHE A 1 84 ? -16.217 3.241 11.989 1.00 92.38 84 PHE A C 1
ATOM 635 O O . PHE A 1 84 ? -17.238 2.582 12.218 1.00 92.38 84 PHE A O 1
ATOM 642 N N . TYR A 1 85 ? -15.022 2.881 12.474 1.00 92.31 85 TYR A N 1
ATOM 643 C CA . TYR A 1 85 ? -14.846 1.718 13.351 1.00 92.31 85 TYR A CA 1
ATOM 644 C C . TYR A 1 85 ? -15.668 1.853 14.629 1.00 92.31 85 TYR A C 1
ATOM 646 O O . TYR A 1 85 ? -16.395 0.926 14.987 1.00 92.31 85 TYR A O 1
ATOM 654 N N . ASN A 1 86 ? -15.609 3.014 15.283 1.00 92.62 86 ASN A N 1
ATOM 655 C CA . ASN A 1 86 ? -16.354 3.243 16.515 1.00 92.62 86 ASN A CA 1
ATOM 656 C C . ASN A 1 86 ? -17.873 3.214 16.277 1.00 92.62 86 ASN A C 1
ATOM 658 O O . ASN A 1 86 ? -18.587 2.523 17.000 1.00 92.62 86 ASN A O 1
ATOM 662 N N . ARG A 1 87 ? -18.374 3.875 15.224 1.00 92.19 87 ARG A N 1
ATOM 663 C CA . ARG A 1 87 ? -19.806 3.846 14.866 1.00 92.19 87 ARG A CA 1
ATOM 664 C C . ARG A 1 87 ? -20.306 2.429 14.598 1.00 92.19 87 ARG A C 1
ATOM 666 O O . ARG A 1 87 ? -21.366 2.047 15.088 1.00 92.19 87 ARG A O 1
ATOM 673 N N . THR A 1 88 ? -19.537 1.642 13.848 1.00 91.88 88 THR A N 1
ATOM 674 C CA . THR A 1 88 ? -19.896 0.254 13.521 1.00 91.88 88 THR A CA 1
ATOM 675 C C . THR A 1 88 ? -19.904 -0.631 14.768 1.00 91.88 88 THR A C 1
ATOM 677 O O . THR A 1 88 ? -20.794 -1.468 14.919 1.00 91.88 88 THR A O 1
ATOM 680 N N . TYR A 1 89 ? -18.944 -0.429 15.673 1.00 90.94 89 TYR A N 1
ATOM 681 C CA . TYR A 1 89 ? -18.844 -1.168 16.930 1.00 90.94 89 TYR A CA 1
ATOM 682 C C . TYR A 1 89 ? -19.997 -0.823 17.886 1.00 90.94 89 TYR A C 1
ATOM 684 O O . TYR A 1 89 ? -20.666 -1.718 18.396 1.00 90.94 89 TYR A O 1
ATOM 692 N N . VAL A 1 90 ? -20.326 0.466 18.034 1.00 91.94 90 VAL A N 1
ATOM 693 C CA . VAL A 1 90 ? -21.486 0.928 18.818 1.00 91.94 90 VAL A CA 1
ATOM 694 C C . VAL A 1 90 ? -22.792 0.358 18.267 1.00 91.94 90 VAL A C 1
ATOM 696 O O . VAL A 1 90 ? -23.642 -0.068 19.041 1.00 91.94 90 VAL A O 1
ATOM 699 N N . ASN A 1 91 ? -22.954 0.297 16.943 1.00 91.31 91 ASN A N 1
ATOM 700 C CA . ASN A 1 91 ? -24.164 -0.255 16.332 1.00 91.31 91 ASN A CA 1
ATOM 701 C C . ASN A 1 91 ? -24.331 -1.771 16.565 1.00 91.31 91 ASN A C 1
ATOM 703 O O . ASN A 1 91 ? -25.451 -2.270 16.511 1.00 91.31 91 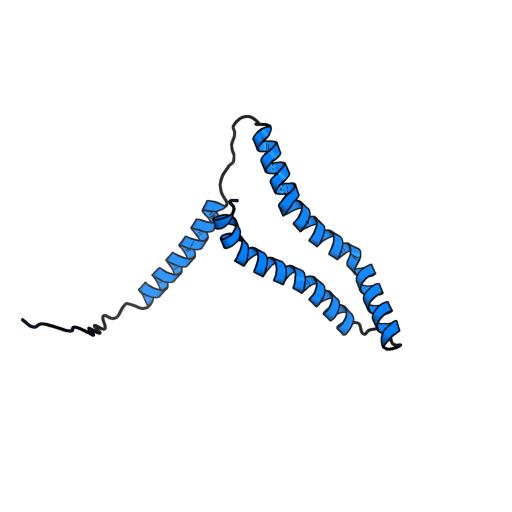ASN A O 1
ATOM 707 N N . ARG A 1 92 ? -23.240 -2.511 16.806 1.00 91.19 92 ARG A N 1
ATOM 708 C CA . ARG A 1 92 ? -23.277 -3.960 17.074 1.00 91.19 92 ARG A CA 1
ATOM 709 C C . ARG A 1 92 ? -23.392 -4.291 18.557 1.00 91.19 92 ARG A C 1
ATOM 711 O O . ARG A 1 92 ? -24.229 -5.105 18.927 1.00 91.19 92 ARG A O 1
ATOM 718 N N . ASP A 1 93 ? -22.570 -3.656 19.386 1.00 87.06 93 ASP A N 1
ATOM 719 C CA . ASP A 1 93 ? -22.394 -4.022 20.797 1.00 87.06 93 ASP A CA 1
ATOM 720 C C . ASP A 1 93 ? -22.982 -2.987 21.772 1.00 87.06 93 ASP A C 1
ATOM 722 O O . ASP A 1 93 ? -22.928 -3.164 22.992 1.00 87.06 93 ASP A O 1
ATOM 726 N N . GLY A 1 94 ? -23.526 -1.876 21.260 1.00 85.75 94 GLY A N 1
ATOM 727 C CA . GLY A 1 94 ? -24.129 -0.802 22.058 1.00 85.75 94 GLY A CA 1
ATOM 728 C C . GLY A 1 94 ? -23.132 -0.003 22.905 1.00 85.75 94 GLY A C 1
ATOM 729 O O . GLY A 1 94 ? -23.543 0.810 23.731 1.00 85.75 94 GLY A O 1
ATOM 730 N N . LYS A 1 95 ? -21.824 -0.234 22.740 1.00 88.00 95 LYS A N 1
ATOM 731 C CA . LYS A 1 95 ? -20.748 0.365 23.545 1.00 88.00 95 LYS A CA 1
ATOM 732 C C . LYS A 1 95 ? -19.681 0.980 22.651 1.00 88.00 95 LYS A C 1
ATOM 734 O O . LYS A 1 95 ? -19.417 0.476 21.567 1.00 88.00 95 LYS A O 1
ATOM 739 N N . ALA A 1 96 ? -19.051 2.054 23.123 1.00 85.12 96 ALA A N 1
ATOM 740 C CA . ALA A 1 96 ? -17.916 2.659 22.435 1.00 85.12 96 ALA A CA 1
ATOM 741 C C . ALA A 1 96 ? -16.699 1.723 22.456 1.00 85.12 96 ALA A C 1
ATOM 743 O O . ALA A 1 96 ? -16.445 1.031 23.448 1.00 85.12 96 ALA A O 1
ATOM 744 N N . MET A 1 97 ? -15.946 1.708 21.358 1.00 86.81 97 MET A N 1
ATOM 745 C CA . MET A 1 97 ? -14.771 0.853 21.216 1.00 86.81 97 MET A CA 1
ATOM 746 C C . MET A 1 97 ? -13.617 1.348 22.103 1.00 86.81 97 MET A C 1
ATOM 748 O O . MET A 1 97 ? -13.332 2.542 22.168 1.00 86.81 97 MET A O 1
ATOM 752 N N . THR A 1 98 ? -12.917 0.429 22.775 1.00 90.56 98 THR A N 1
ATOM 753 C CA . THR A 1 98 ? -11.717 0.757 23.563 1.00 90.56 98 THR A CA 1
ATOM 754 C C . THR A 1 98 ? -10.561 1.184 22.653 1.00 90.56 98 THR A C 1
ATOM 756 O O . THR A 1 98 ? -10.369 0.616 21.576 1.00 90.56 98 THR A O 1
ATOM 759 N N . GLN A 1 99 ? -9.734 2.126 23.118 1.00 89.19 99 GLN A N 1
ATOM 760 C CA . GLN A 1 99 ? -8.594 2.654 22.359 1.00 89.19 99 GLN A CA 1
ATOM 761 C C . GLN A 1 99 ? -7.625 1.560 21.875 1.00 89.19 99 GLN A C 1
ATOM 763 O O . GLN A 1 99 ? -7.128 1.633 20.755 1.00 89.19 99 GLN A O 1
ATOM 768 N N . SER A 1 100 ? -7.388 0.516 22.677 1.00 90.81 100 SER A N 1
ATOM 769 C CA . SER A 1 100 ? -6.508 -0.597 22.296 1.00 90.81 100 SER A CA 1
ATOM 770 C C . SER A 1 100 ? -7.046 -1.378 21.094 1.00 90.81 100 SER A C 1
ATOM 772 O O . SER A 1 100 ? -6.312 -1.620 20.140 1.00 90.81 100 SER A O 1
ATOM 774 N N . THR A 1 101 ? -8.336 -1.724 21.099 1.00 89.81 101 THR A N 1
ATOM 775 C CA . THR A 1 101 ? -8.989 -2.447 19.995 1.00 89.81 101 THR A CA 1
ATOM 776 C C . THR A 1 101 ? -9.009 -1.608 18.720 1.00 89.81 101 THR A C 1
ATOM 778 O O . THR A 1 101 ? -8.722 -2.112 17.638 1.00 89.81 101 THR A O 1
ATOM 781 N N . MET A 1 102 ? -9.262 -0.305 18.856 1.00 92.12 102 MET A N 1
ATOM 782 C CA . MET A 1 102 ? -9.223 0.651 17.751 1.00 92.12 102 MET A CA 1
ATOM 783 C C . MET A 1 102 ? -7.853 0.697 17.066 1.00 92.12 102 MET A C 1
ATOM 785 O O . MET A 1 102 ? -7.766 0.627 15.839 1.00 92.12 102 MET A O 1
ATOM 789 N N . THR A 1 103 ? -6.783 0.795 17.859 1.00 91.81 103 THR A N 1
ATOM 790 C CA . THR A 1 103 ? -5.410 0.803 17.348 1.00 91.81 103 THR A CA 1
ATOM 791 C C . THR A 1 103 ? -5.051 -0.535 16.706 1.00 91.81 103 THR A C 1
ATOM 793 O O . THR A 1 103 ? -4.434 -0.532 15.649 1.00 91.81 103 THR A O 1
ATOM 796 N N . LEU A 1 104 ? -5.487 -1.669 17.266 1.00 94.25 104 LEU A N 1
ATOM 797 C CA . LEU A 1 104 ? -5.257 -2.990 16.665 1.00 94.25 104 LEU A CA 1
ATOM 798 C C . LEU A 1 104 ? -5.915 -3.128 15.286 1.00 94.25 104 LEU A C 1
ATOM 800 O O . LEU A 1 104 ? -5.264 -3.590 14.350 1.00 94.25 104 LEU A O 1
ATOM 804 N N . LEU A 1 105 ? -7.172 -2.696 15.136 1.00 92.69 105 LEU A N 1
ATOM 805 C CA . LEU A 1 105 ? -7.858 -2.702 13.838 1.00 92.69 105 LEU A CA 1
ATOM 806 C C . LEU A 1 105 ? -7.142 -1.801 12.827 1.00 92.69 105 LEU A C 1
ATOM 808 O O . LEU A 1 105 ? -6.945 -2.185 11.672 1.00 92.69 105 LEU A O 1
ATOM 812 N N . TRP A 1 106 ? -6.725 -0.613 13.263 1.00 92.06 106 TRP A N 1
ATOM 813 C CA . TRP A 1 106 ? -5.959 0.303 12.424 1.00 92.06 106 TRP A CA 1
ATOM 814 C C . TRP A 1 106 ? -4.628 -0.311 11.972 1.00 92.06 106 TRP A C 1
ATOM 816 O O . TRP A 1 106 ? -4.358 -0.381 10.773 1.00 92.06 106 TRP A O 1
ATOM 826 N N . SER A 1 107 ? -3.840 -0.847 12.906 1.00 93.50 107 SER A N 1
ATOM 827 C CA . SER A 1 107 ? -2.576 -1.524 12.608 1.00 93.50 107 SER A CA 1
ATOM 828 C C . SER A 1 107 ? -2.764 -2.715 11.674 1.00 93.50 107 SER A C 1
ATOM 830 O O . SER A 1 107 ? -1.961 -2.894 10.766 1.00 93.50 107 SER A O 1
ATOM 832 N N . PHE A 1 108 ? -3.832 -3.497 11.838 1.00 94.19 108 PHE A N 1
ATOM 833 C CA . PHE A 1 108 ? -4.153 -4.598 10.930 1.00 94.19 108 PHE A CA 1
ATOM 834 C C . PHE A 1 108 ? -4.427 -4.109 9.500 1.00 94.19 108 PHE A C 1
ATOM 836 O O . PHE A 1 108 ? -3.938 -4.698 8.537 1.00 94.19 108 PHE A O 1
ATOM 843 N N . THR A 1 109 ? -5.151 -2.995 9.363 1.00 92.56 109 THR A N 1
ATOM 844 C CA . THR A 1 109 ? -5.459 -2.380 8.061 1.00 92.56 109 THR A CA 1
ATOM 845 C C . THR A 1 109 ? -4.175 -1.966 7.335 1.00 92.56 109 THR A C 1
ATOM 847 O O . THR A 1 109 ? -3.991 -2.286 6.162 1.00 92.56 109 THR A O 1
ATOM 850 N N . VAL A 1 110 ? -3.252 -1.311 8.048 1.00 90.94 110 VAL A N 1
ATOM 851 C CA . VAL A 1 110 ? -1.953 -0.885 7.498 1.00 90.94 110 VAL A CA 1
ATOM 852 C C . VAL A 1 110 ? -1.030 -2.084 7.239 1.00 90.94 110 VAL A C 1
ATOM 854 O O . VAL A 1 110 ? -0.327 -2.123 6.232 1.00 90.94 110 VAL A O 1
ATOM 857 N N . ALA A 1 111 ? -1.054 -3.105 8.096 1.00 94.38 111 ALA A N 1
ATOM 858 C CA . ALA A 1 111 ? -0.250 -4.314 7.918 1.00 94.38 111 ALA A CA 1
ATOM 859 C C . ALA A 1 111 ? -0.659 -5.115 6.671 1.00 94.38 111 ALA A C 1
ATOM 861 O O . ALA A 1 111 ? 0.206 -5.669 5.991 1.00 94.38 111 ALA A O 1
ATOM 862 N N . ALA A 1 112 ? -1.950 -5.142 6.325 1.00 93.44 112 ALA A N 1
ATOM 863 C CA . ALA A 1 112 ? -2.432 -5.807 5.115 1.00 93.44 112 ALA A CA 1
ATOM 864 C C . ALA A 1 112 ? -1.802 -5.228 3.833 1.00 93.44 112 ALA A C 1
ATOM 866 O O . ALA A 1 112 ? -1.487 -5.979 2.910 1.00 93.44 112 ALA A O 1
ATOM 867 N N . PHE A 1 113 ? -1.544 -3.916 3.795 1.00 89.62 113 PHE A N 1
ATOM 868 C CA . PHE A 1 113 ? -0.835 -3.273 2.686 1.00 89.62 113 PHE A CA 1
ATOM 869 C C . PHE A 1 113 ? 0.608 -3.786 2.554 1.00 89.62 113 PHE A C 1
ATOM 871 O O . PHE A 1 113 ? 1.038 -4.156 1.461 1.00 89.62 113 PHE A O 1
ATOM 878 N N . ALA A 1 114 ? 1.335 -3.889 3.670 1.00 90.56 114 ALA A N 1
ATOM 879 C CA . ALA A 1 114 ? 2.700 -4.418 3.679 1.00 90.56 114 ALA A CA 1
ATOM 880 C C . ALA A 1 114 ? 2.757 -5.899 3.259 1.00 90.56 114 ALA A C 1
ATOM 882 O O . ALA A 1 114 ? 3.628 -6.290 2.481 1.00 90.56 114 ALA A O 1
ATOM 883 N N . LEU A 1 115 ? 1.799 -6.716 3.715 1.00 95.50 115 LEU A N 1
ATOM 884 C CA . LEU A 1 115 ? 1.669 -8.113 3.285 1.00 95.50 115 LEU A CA 1
ATOM 885 C C . LEU A 1 115 ? 1.405 -8.226 1.777 1.00 95.50 115 LEU A C 1
ATOM 887 O O . LEU A 1 115 ? 2.019 -9.054 1.105 1.00 95.50 115 LEU A O 1
ATOM 891 N N . GLY A 1 116 ? 0.541 -7.366 1.232 1.00 93.00 116 GLY A N 1
ATOM 892 C CA . GLY A 1 116 ? 0.311 -7.279 -0.210 1.00 93.00 116 GLY A CA 1
ATOM 893 C C . GLY A 1 116 ? 1.588 -6.938 -0.982 1.00 93.00 116 GLY A C 1
ATOM 894 O O . GLY A 1 116 ? 1.884 -7.586 -1.984 1.00 93.00 116 GLY A O 1
ATOM 895 N N . GLY A 1 117 ? 2.385 -5.990 -0.479 1.00 89.44 117 GLY A N 1
ATOM 896 C CA . GLY A 1 117 ? 3.687 -5.640 -1.054 1.00 89.44 117 GLY A CA 1
ATOM 897 C C . GLY A 1 117 ? 4.683 -6.803 -1.050 1.00 89.44 117 GLY A C 1
ATOM 898 O O . GLY A 1 117 ? 5.356 -7.033 -2.052 1.00 89.44 117 GLY A O 1
ATOM 899 N N . MET A 1 118 ? 4.728 -7.589 0.029 1.00 93.75 118 MET A N 1
ATOM 900 C CA . MET A 1 118 ? 5.582 -8.779 0.124 1.00 93.75 118 MET A CA 1
ATOM 901 C C . MET A 1 118 ? 5.211 -9.836 -0.928 1.00 93.75 118 MET A C 1
ATOM 903 O O . MET A 1 118 ? 6.080 -10.342 -1.638 1.00 93.75 118 MET A O 1
AT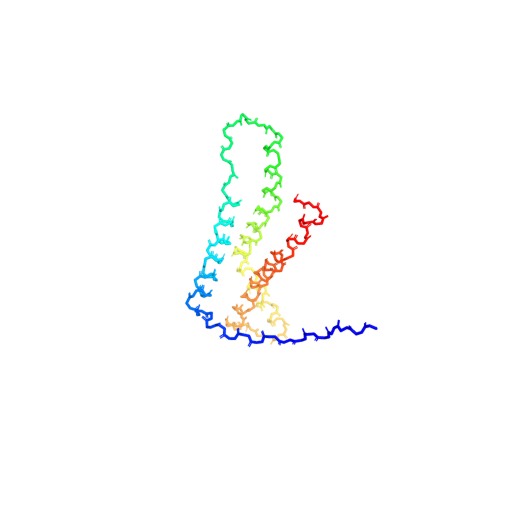OM 907 N N . ILE A 1 119 ? 3.917 -10.1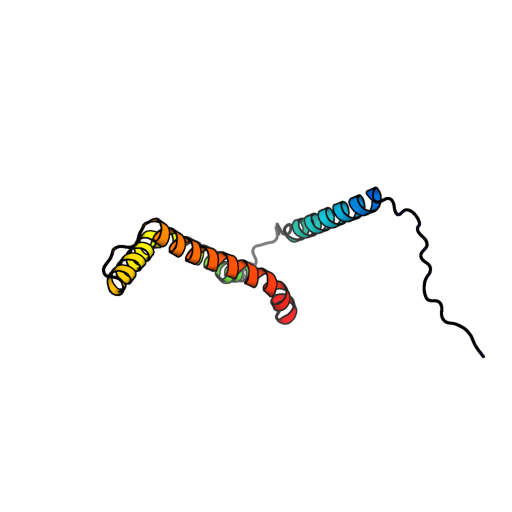42 -1.066 1.00 95.31 119 ILE A N 1
ATOM 908 C CA . ILE A 1 119 ? 3.421 -11.116 -2.053 1.00 95.31 119 ILE A CA 1
ATOM 909 C C . ILE A 1 119 ? 3.621 -10.591 -3.483 1.00 95.31 119 ILE A C 1
ATOM 911 O O . ILE A 1 119 ? 4.031 -11.336 -4.380 1.00 95.31 119 ILE A O 1
ATOM 915 N N . GLY A 1 120 ? 3.362 -9.301 -3.703 1.00 89.69 120 GLY A N 1
ATOM 916 C CA . GLY A 1 120 ? 3.589 -8.629 -4.980 1.00 89.69 120 GLY A CA 1
ATOM 917 C C . GLY A 1 120 ? 5.058 -8.680 -5.396 1.00 89.69 120 GLY A C 1
ATOM 918 O O . GLY A 1 120 ? 5.357 -9.097 -6.510 1.00 89.69 120 GLY A O 1
ATOM 919 N N . GLY A 1 121 ? 5.976 -8.362 -4.481 1.00 89.94 121 GLY A N 1
ATOM 920 C CA . GLY A 1 121 ? 7.419 -8.440 -4.721 1.00 89.94 121 GLY A CA 1
ATOM 921 C C . GLY A 1 121 ? 7.890 -9.859 -5.038 1.00 89.94 121 GLY A C 1
ATOM 922 O O . GLY A 1 121 ? 8.620 -10.062 -6.004 1.00 89.94 121 GLY A O 1
ATOM 923 N N . PHE A 1 122 ? 7.405 -10.857 -4.292 1.00 91.75 122 PHE A N 1
ATOM 924 C CA . PHE A 1 122 ? 7.736 -12.261 -4.550 1.00 91.75 122 PHE A CA 1
ATOM 925 C C . PHE A 1 122 ? 7.236 -12.747 -5.921 1.00 91.75 122 PHE A C 1
ATOM 927 O O . PHE A 1 122 ? 7.928 -13.483 -6.623 1.00 91.75 122 PHE A O 1
ATOM 934 N N . SER A 1 123 ? 6.036 -12.329 -6.326 1.00 92.62 123 SER A N 1
ATOM 935 C CA . SER A 1 123 ? 5.436 -12.756 -7.595 1.00 92.62 123 SER A CA 1
ATOM 936 C C . SER A 1 123 ? 5.919 -11.959 -8.814 1.00 92.62 123 SER A C 1
ATOM 938 O O . SER A 1 123 ? 5.864 -12.481 -9.930 1.00 92.62 123 SER A O 1
ATOM 940 N N . ALA A 1 124 ? 6.449 -10.745 -8.626 1.00 88.19 124 ALA A N 1
ATOM 941 C CA . ALA A 1 124 ? 6.892 -9.863 -9.706 1.00 88.19 124 ALA A CA 1
ATOM 942 C C . ALA A 1 124 ? 7.889 -10.541 -10.659 1.00 88.19 124 ALA A C 1
ATOM 944 O O . ALA A 1 124 ? 7.720 -10.465 -11.873 1.00 88.19 124 ALA A O 1
ATOM 945 N N . GLY A 1 125 ? 8.871 -11.285 -10.135 1.00 88.81 125 GLY A N 1
ATOM 946 C CA . GLY A 1 125 ? 9.860 -11.988 -10.963 1.00 88.81 125 GLY A CA 1
ATOM 947 C C . GLY A 1 125 ? 9.240 -13.019 -11.913 1.00 88.81 125 GLY A C 1
ATOM 948 O O . GLY A 1 125 ? 9.632 -13.114 -13.076 1.00 88.81 125 GLY A O 1
ATOM 949 N N . TYR A 1 126 ? 8.219 -13.751 -11.456 1.00 91.75 126 TYR A N 1
ATOM 950 C CA . TYR A 1 126 ? 7.489 -14.696 -12.305 1.00 91.75 126 TYR A CA 1
ATOM 951 C C . TYR A 1 126 ? 6.720 -13.976 -13.422 1.00 91.75 126 TYR A C 1
ATOM 953 O O . TYR A 1 126 ? 6.760 -14.406 -14.577 1.00 91.75 126 TYR A O 1
ATOM 961 N N . PHE A 1 127 ? 6.048 -12.869 -13.097 1.00 89.75 127 PHE A N 1
ATOM 962 C CA . PHE A 1 127 ? 5.281 -12.099 -14.077 1.00 89.75 127 PHE A CA 1
ATOM 963 C C . PHE A 1 127 ? 6.181 -11.419 -15.117 1.00 89.75 127 PHE A C 1
ATOM 965 O O . PHE A 1 127 ? 5.913 -11.564 -16.311 1.00 89.75 127 PHE A O 1
ATOM 972 N N . CYS A 1 128 ? 7.279 -10.784 -14.696 1.00 89.62 128 CYS A N 1
ATOM 973 C CA . CYS A 1 128 ? 8.237 -10.133 -15.596 1.00 89.62 128 CYS A CA 1
ATOM 974 C C . CYS A 1 128 ? 8.851 -11.121 -16.598 1.00 89.62 128 CYS A C 1
ATOM 976 O O . CYS A 1 128 ? 9.006 -10.807 -17.777 1.00 89.62 128 CYS A O 1
ATOM 978 N N . ASN A 1 129 ? 9.161 -12.340 -16.148 1.00 90.62 129 ASN A N 1
ATOM 979 C CA . ASN A 1 129 ? 9.749 -13.368 -17.008 1.00 90.62 129 ASN A CA 1
ATOM 980 C C . ASN A 1 129 ? 8.745 -13.962 -18.009 1.00 90.62 129 ASN A C 1
ATOM 982 O O . ASN A 1 129 ? 9.154 -14.457 -19.057 1.00 90.62 129 ASN A O 1
ATOM 986 N N . LYS A 1 130 ? 7.441 -13.932 -17.702 1.00 92.06 130 LYS A N 1
ATOM 987 C CA . LYS A 1 130 ? 6.398 -14.510 -18.560 1.00 92.06 130 LYS A CA 1
ATOM 988 C C . LYS A 1 130 ? 5.787 -13.511 -19.544 1.00 92.06 130 LYS A C 1
ATOM 990 O O . LYS A 1 130 ? 5.461 -13.906 -20.660 1.00 92.06 130 LYS A O 1
ATOM 995 N N . TYR A 1 131 ? 5.604 -12.256 -19.134 1.00 90.50 131 TYR A N 1
ATOM 996 C CA . TYR A 1 131 ? 4.868 -11.248 -19.909 1.00 90.50 131 TYR A CA 1
ATOM 997 C C . TYR A 1 131 ? 5.738 -10.088 -20.411 1.00 90.50 131 TYR A C 1
ATOM 999 O O . TYR A 1 131 ? 5.244 -9.252 -21.162 1.00 90.50 131 TYR A O 1
ATOM 1007 N N . GLY A 1 132 ? 7.026 -10.064 -20.058 1.00 80.06 132 GLY A N 1
ATOM 1008 C CA . GLY A 1 132 ? 7.883 -8.897 -20.263 1.00 80.06 132 GLY A CA 1
ATOM 1009 C C . GLY A 1 132 ? 7.795 -7.916 -19.090 1.00 80.06 132 GLY A C 1
ATOM 1010 O O . GLY A 1 132 ? 6.987 -8.104 -18.179 1.00 80.06 132 GLY A O 1
ATOM 1011 N N . ARG A 1 133 ? 8.680 -6.912 -19.094 1.00 74.06 133 ARG A N 1
ATOM 1012 C CA . ARG A 1 133 ? 8.710 -5.830 -18.097 1.00 74.06 133 ARG A CA 1
ATOM 1013 C C . ARG A 1 133 ? 7.681 -4.753 -18.411 1.00 74.06 133 ARG A C 1
ATOM 1015 O O . ARG A 1 133 ? 7.540 -4.438 -19.614 1.00 74.06 133 ARG A O 1
#

Secondary structure (DSSP, 8-state):
----------------HHHHHHHHHHHHHHHHHHHHHHT------S---HHHHHHHHHHIIIIIIHHHHHHHHHHHTHHHHHHHHHHHHHHHHSSPPPHHHHHHHHHHHHHHHHHHHHHHHHHHHHHHHHH--

pLDDT: mean 76.33, std 19.44, range [34.5, 95.5]